Protein AF-A0A1S1TZR3-F1 (afdb_monomer_lite)

Sequence (107 aa):
MAIFIVMPIYAVIGLVVAFVTSIWALGVLIASLAPMLTVWVVAGWLAKVKRNKPDYYYQHRFKLWLAKNGLQKSRFIDHDGFWETGRDVPVPRRSGQSKHLVKKAGG

Organism: NCBI:txid29581

Radius of gyration: 27.88 Å; chains: 1; bounding box: 41×44×79 Å

Structure (mmCIF, N/CA/C/O backbone):
data_AF-A0A1S1TZR3-F1
#
_entry.id   AF-A0A1S1TZR3-F1
#
loop_
_atom_site.group_PDB
_atom_site.id
_atom_site.type_symbol
_atom_site.label_atom_id
_atom_site.label_alt_id
_atom_site.label_comp_id
_atom_site.label_asym_id
_atom_site.label_entity_id
_atom_site.label_seq_id
_atom_site.pdbx_PDB_ins_code
_atom_site.Cartn_x
_atom_site.Cartn_y
_atom_site.Cartn_z
_atom_site.occupancy
_atom_site.B_iso_or_equiv
_atom_site.auth_seq_id
_atom_site.auth_comp_id
_atom_site.auth_asym_id
_atom_site.auth_atom_id
_atom_site.pdbx_PDB_model_num
ATOM 1 N N . MET A 1 1 ? -9.478 10.979 -5.263 1.00 65.69 1 MET A N 1
ATOM 2 C CA . MET A 1 1 ? -9.915 9.602 -5.593 1.00 65.69 1 MET A CA 1
ATOM 3 C C . MET A 1 1 ? -9.546 8.590 -4.514 1.00 65.69 1 MET A C 1
ATOM 5 O O . MET A 1 1 ? -10.459 8.040 -3.925 1.00 65.69 1 MET A O 1
ATOM 9 N N . ALA A 1 2 ? -8.264 8.386 -4.177 1.00 69.38 2 ALA A N 1
ATOM 10 C CA . ALA A 1 2 ? -7.869 7.379 -3.176 1.00 69.38 2 ALA A CA 1
ATOM 11 C C . ALA A 1 2 ? -8.477 7.604 -1.777 1.00 69.38 2 ALA A C 1
ATOM 13 O O . ALA A 1 2 ? -8.882 6.647 -1.125 1.00 69.38 2 ALA A O 1
ATOM 14 N N . ILE A 1 3 ? -8.611 8.866 -1.346 1.00 75.56 3 ILE A N 1
ATOM 15 C CA . ILE A 1 3 ? -9.194 9.186 -0.038 1.00 75.56 3 ILE A CA 1
ATOM 16 C C . ILE A 1 3 ? -10.621 8.650 0.109 1.00 75.56 3 ILE A C 1
ATOM 18 O O . ILE A 1 3 ? -10.943 8.094 1.145 1.00 75.56 3 ILE A O 1
ATOM 22 N N . PHE A 1 4 ? -11.431 8.688 -0.952 1.00 80.50 4 PHE A N 1
ATOM 23 C CA . PHE A 1 4 ? -12.815 8.205 -0.930 1.00 80.50 4 PHE A CA 1
ATOM 24 C C . PHE A 1 4 ? -12.936 6.685 -0.779 1.00 80.50 4 PHE A C 1
ATOM 26 O O . PHE A 1 4 ? -13.989 6.204 -0.385 1.00 80.50 4 PHE A O 1
ATOM 33 N N . ILE A 1 5 ? -11.874 5.932 -1.073 1.00 82.50 5 ILE A N 1
ATOM 34 C CA . ILE A 1 5 ? -11.849 4.468 -0.936 1.00 82.50 5 ILE A CA 1
ATOM 35 C C . ILE A 1 5 ? -11.306 4.078 0.439 1.00 82.50 5 ILE A C 1
ATOM 37 O O . ILE A 1 5 ? -11.818 3.175 1.093 1.00 82.50 5 ILE A O 1
ATOM 41 N N . VAL A 1 6 ? -10.267 4.777 0.890 1.00 83.19 6 VAL A N 1
ATOM 42 C CA . VAL A 1 6 ? -9.549 4.443 2.120 1.00 83.19 6 VAL A CA 1
ATOM 43 C C . VAL A 1 6 ? -10.336 4.877 3.362 1.00 83.19 6 VAL A C 1
ATOM 45 O O . VAL A 1 6 ? -10.421 4.115 4.321 1.00 83.19 6 VAL A O 1
ATOM 48 N N . MET A 1 7 ? -10.961 6.059 3.342 1.00 83.69 7 MET A N 1
ATOM 49 C CA . MET A 1 7 ? -11.695 6.596 4.499 1.00 83.69 7 MET A CA 1
ATOM 50 C C . MET A 1 7 ? -12.835 5.679 4.980 1.00 83.69 7 MET A C 1
ATOM 52 O O . MET A 1 7 ? -12.865 5.383 6.173 1.00 83.69 7 MET A O 1
ATOM 56 N N . PRO A 1 8 ? -13.717 5.150 4.106 1.00 89.31 8 PRO A N 1
ATOM 57 C CA . PRO A 1 8 ? -14.783 4.240 4.527 1.00 89.31 8 PRO A CA 1
ATOM 58 C C . PRO A 1 8 ? -14.261 2.964 5.194 1.00 89.31 8 PRO A C 1
ATOM 60 O O . PRO A 1 8 ? -14.829 2.515 6.183 1.00 89.31 8 PRO A O 1
ATOM 63 N N . ILE A 1 9 ? -13.153 2.404 4.697 1.00 89.94 9 ILE A N 1
ATOM 64 C CA . ILE A 1 9 ? -12.551 1.185 5.255 1.00 89.94 9 ILE A CA 1
ATOM 65 C C . ILE A 1 9 ? -12.096 1.439 6.696 1.00 89.94 9 ILE A C 1
ATOM 67 O O . ILE A 1 9 ? -12.465 0.695 7.603 1.00 89.94 9 ILE A O 1
ATOM 71 N N . TYR A 1 10 ? -11.340 2.515 6.929 1.00 88.38 10 TYR A N 1
ATOM 72 C CA . TYR A 1 10 ? -10.865 2.850 8.274 1.00 88.38 10 TYR A CA 1
ATOM 73 C C . TYR A 1 10 ? -11.980 3.338 9.201 1.00 88.38 10 TYR A C 1
ATOM 75 O O . TYR A 1 10 ? -11.902 3.095 10.403 1.00 88.38 10 TYR A O 1
ATOM 83 N N . ALA A 1 11 ? -13.037 3.954 8.666 1.00 87.62 11 ALA A N 1
ATOM 84 C CA . ALA A 1 11 ? -14.226 4.306 9.436 1.00 87.62 11 ALA A CA 1
ATOM 85 C C . ALA A 1 11 ? -14.965 3.056 9.937 1.00 87.62 11 ALA A C 1
ATOM 87 O O . ALA A 1 11 ? -15.310 2.986 11.115 1.00 87.62 11 ALA A O 1
ATOM 88 N N . VAL A 1 12 ? -15.144 2.041 9.083 1.00 91.81 12 VAL A N 1
ATOM 89 C CA . VAL A 1 12 ? -15.743 0.756 9.483 1.00 91.81 12 VAL A CA 1
ATOM 90 C C . VAL A 1 12 ? -14.865 0.052 10.517 1.00 91.81 12 VAL A C 1
ATOM 92 O O . VAL A 1 12 ? -15.376 -0.397 11.538 1.00 91.81 12 VAL A O 1
ATOM 95 N N . ILE A 1 13 ? -13.546 0.010 10.307 1.00 90.25 13 ILE A N 1
ATOM 96 C CA . ILE A 1 13 ? -12.606 -0.582 11.272 1.00 90.25 13 ILE A CA 1
ATOM 97 C C . ILE A 1 13 ? -12.678 0.147 12.620 1.00 90.25 13 ILE A C 1
ATOM 99 O O . ILE A 1 13 ? -12.798 -0.500 13.658 1.00 90.25 13 ILE A O 1
ATOM 103 N N . GLY A 1 14 ? -12.649 1.482 12.624 1.00 85.25 14 GLY A N 1
ATOM 104 C CA . GLY A 1 14 ? -12.750 2.273 13.850 1.00 85.25 14 GLY A CA 1
ATOM 105 C C . GLY A 1 14 ? -14.086 2.085 14.571 1.00 85.25 14 GLY A C 1
ATOM 106 O O . GLY A 1 14 ? -14.107 1.984 15.796 1.00 85.25 14 GLY A O 1
ATOM 107 N N . LEU A 1 15 ? -15.186 1.956 13.824 1.00 88.69 15 LEU A N 1
ATOM 108 C CA . LEU A 1 15 ? -16.505 1.657 14.378 1.00 88.69 15 LEU A CA 1
ATOM 109 C C . LEU A 1 15 ? -16.533 0.267 15.023 1.00 88.69 15 LEU A C 1
ATOM 111 O O . LEU A 1 15 ? -16.959 0.143 16.167 1.00 88.69 15 LEU A O 1
ATOM 115 N N . VAL A 1 16 ? -16.014 -0.763 14.348 1.00 90.19 16 VAL A N 1
ATOM 116 C CA . VAL A 1 16 ? -15.903 -2.117 14.919 1.00 90.19 16 VAL A CA 1
ATOM 117 C C . VAL A 1 16 ? -15.089 -2.094 16.212 1.00 90.19 16 VAL A C 1
ATOM 119 O O . VAL A 1 16 ? -15.509 -2.678 17.209 1.00 90.19 16 VAL A O 1
ATOM 122 N N . VAL A 1 17 ? -13.966 -1.371 16.239 1.00 86.56 17 VAL A N 1
ATOM 123 C CA . VAL A 1 17 ? -13.155 -1.256 17.457 1.00 86.56 17 VAL A CA 1
ATOM 124 C C . VAL A 1 17 ? -13.921 -0.548 18.577 1.00 86.56 17 VAL A C 1
ATOM 126 O O . VAL A 1 17 ? -13.890 -1.036 19.709 1.00 86.56 17 VAL A O 1
ATOM 129 N N . ALA A 1 18 ? -14.645 0.538 18.280 1.00 86.25 18 ALA A N 1
ATOM 130 C CA . ALA A 1 18 ? -15.470 1.244 19.264 1.00 86.25 18 ALA A CA 1
ATOM 131 C C . ALA A 1 18 ? -16.521 0.324 19.897 1.00 86.25 18 ALA A C 1
ATOM 133 O O . ALA A 1 18 ? -16.691 0.340 21.113 1.00 86.25 18 ALA A O 1
ATOM 134 N N . PHE A 1 19 ? -17.189 -0.498 19.082 1.00 87.88 19 PHE A N 1
ATOM 135 C CA . PHE A 1 19 ? -18.205 -1.441 19.550 1.00 87.88 19 PHE A CA 1
ATOM 136 C C . PHE A 1 19 ? -17.615 -2.572 20.398 1.00 87.88 19 PHE A C 1
ATOM 138 O O . PHE A 1 19 ? -18.218 -2.956 21.394 1.00 87.88 19 PHE A O 1
ATOM 145 N N . VAL A 1 20 ? -16.435 -3.091 20.044 1.00 91.38 20 VAL A N 1
ATOM 146 C CA . VAL A 1 20 ? -15.794 -4.189 20.790 1.00 91.38 20 VAL A CA 1
ATOM 147 C C . VAL A 1 20 ? -15.222 -3.714 22.125 1.00 91.38 20 VAL A C 1
ATOM 149 O O . VAL A 1 20 ? -15.329 -4.417 23.126 1.00 91.38 20 VAL A O 1
ATOM 152 N N . THR A 1 21 ? -14.611 -2.528 22.160 1.00 87.50 21 THR A N 1
ATOM 153 C CA . THR A 1 21 ? -14.028 -1.984 23.400 1.00 87.50 21 THR A CA 1
ATOM 154 C C . THR A 1 21 ? -15.020 -1.182 24.242 1.00 87.50 21 THR A C 1
ATOM 156 O O . THR A 1 21 ? -14.695 -0.849 25.376 1.00 87.50 21 THR A O 1
ATOM 159 N N . SER A 1 22 ? -16.208 -0.854 23.719 1.00 85.88 22 SER A N 1
ATOM 160 C CA . SER A 1 22 ? -17.178 0.094 24.304 1.00 85.88 22 SER A CA 1
ATOM 161 C C . SER A 1 22 ? -16.608 1.495 24.593 1.00 85.88 22 SER A C 1
ATOM 163 O O . SER A 1 22 ? -17.254 2.317 25.244 1.00 85.88 22 SER A O 1
ATOM 165 N N . ILE A 1 23 ? -15.406 1.800 24.090 1.00 90.50 23 ILE A N 1
ATOM 166 C CA . ILE A 1 23 ? -14.717 3.080 24.264 1.00 90.50 23 ILE A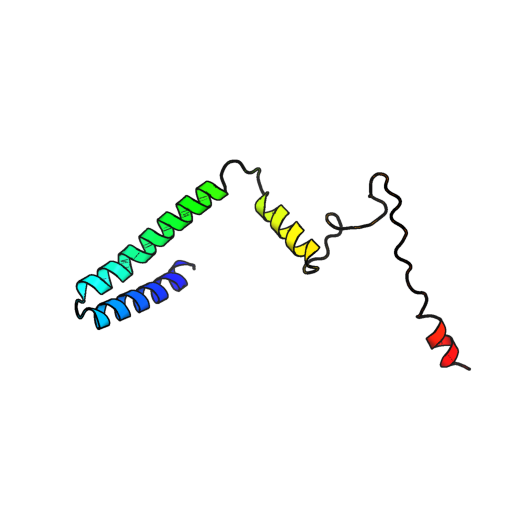 CA 1
ATOM 167 C C . ILE A 1 23 ? -14.736 3.816 22.924 1.00 90.50 23 ILE A C 1
ATOM 169 O O . ILE A 1 23 ? -13.903 3.597 22.043 1.00 90.50 23 ILE A O 1
ATOM 173 N N . TRP A 1 24 ? -15.676 4.748 22.786 1.00 83.19 24 TRP A N 1
ATOM 174 C CA . TRP A 1 24 ? -15.871 5.531 21.561 1.00 83.19 24 TRP A CA 1
ATOM 175 C C . TRP A 1 24 ? -14.634 6.338 21.146 1.00 83.19 24 TRP A C 1
ATOM 177 O O . TRP A 1 24 ? -14.315 6.418 19.960 1.00 83.19 24 TRP A O 1
ATOM 187 N N . ALA A 1 25 ? -13.891 6.881 22.118 1.00 88.00 25 ALA A N 1
ATOM 188 C CA . ALA A 1 25 ? -12.676 7.654 21.861 1.00 88.00 25 ALA A CA 1
ATOM 189 C C . ALA A 1 25 ? -11.594 6.836 21.128 1.00 88.00 25 ALA A C 1
ATOM 191 O O . ALA A 1 25 ? -10.925 7.359 20.239 1.00 88.00 25 ALA A O 1
ATOM 192 N N . LEU A 1 26 ? -11.460 5.544 21.448 1.00 85.88 26 LEU A N 1
ATOM 193 C CA . LEU A 1 26 ? -10.503 4.637 20.807 1.00 85.88 26 LEU A CA 1
ATOM 194 C C . LEU A 1 26 ? -10.873 4.360 19.346 1.00 85.88 26 LEU A C 1
ATOM 196 O O . LEU A 1 26 ? -9.995 4.329 18.484 1.00 85.88 26 LEU A O 1
ATOM 200 N N . GLY A 1 27 ? -12.166 4.226 19.046 1.00 85.31 27 GLY A N 1
ATOM 201 C CA . GLY A 1 27 ? -12.634 4.058 17.671 1.00 85.31 27 GLY A CA 1
ATOM 202 C C . GLY A 1 27 ? -12.354 5.274 16.794 1.00 85.31 27 GLY A C 1
ATOM 203 O O . GLY A 1 27 ? -11.845 5.124 15.683 1.00 85.31 27 GLY A O 1
ATOM 204 N N . VAL A 1 28 ? -12.609 6.482 17.308 1.00 87.44 28 VAL A N 1
ATOM 205 C CA . VAL A 1 28 ? -12.308 7.741 16.599 1.00 87.44 28 VAL A CA 1
ATOM 206 C C . VAL A 1 28 ? -10.800 7.923 16.411 1.00 87.44 28 VAL A C 1
ATOM 208 O O . VAL A 1 28 ? -10.349 8.306 15.326 1.00 87.44 28 VAL A O 1
ATOM 211 N N . LEU A 1 29 ? -10.009 7.602 17.438 1.00 89.31 29 LEU A N 1
ATOM 212 C CA . LEU A 1 29 ? -8.549 7.618 17.373 1.00 89.31 29 LEU A CA 1
ATOM 213 C C . LEU A 1 29 ? -8.045 6.714 16.241 1.00 89.31 29 LEU A C 1
ATOM 215 O O . LEU A 1 29 ? -7.277 7.158 15.394 1.00 89.31 29 LEU A O 1
ATOM 219 N N . ILE A 1 30 ? -8.509 5.465 16.182 1.00 87.88 30 ILE A N 1
ATOM 220 C CA . ILE A 1 30 ? -8.069 4.500 15.167 1.00 87.88 30 ILE A CA 1
ATOM 221 C C . ILE A 1 30 ? -8.563 4.900 13.776 1.00 87.88 30 ILE A C 1
ATOM 223 O O . ILE A 1 30 ? -7.775 4.883 12.833 1.00 87.88 30 ILE A O 1
ATOM 227 N N . ALA A 1 31 ? -9.819 5.333 13.643 1.00 86.69 31 ALA A N 1
ATOM 228 C CA . ALA A 1 31 ? -10.376 5.775 12.365 1.00 86.69 31 ALA A CA 1
ATOM 229 C C . ALA A 1 31 ? -9.599 6.951 11.745 1.00 86.69 31 ALA A C 1
ATOM 231 O O . ALA A 1 31 ? -9.524 7.059 10.522 1.00 86.69 31 ALA A O 1
ATOM 232 N N . SER A 1 32 ? -9.011 7.819 12.575 1.00 85.69 32 SER A N 1
ATOM 233 C CA . SER A 1 32 ? -8.263 8.999 12.125 1.00 85.69 32 SER A CA 1
ATOM 234 C C . SER A 1 32 ? -6.753 8.760 11.996 1.00 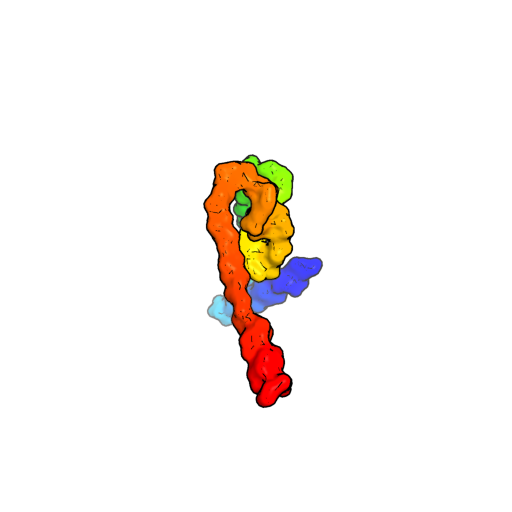85.69 32 SER A C 1
ATOM 236 O O . SER A 1 32 ? -6.161 9.129 10.981 1.00 85.69 32 SER A O 1
ATOM 238 N N . LEU A 1 33 ? -6.114 8.112 12.975 1.00 89.62 33 LEU A N 1
ATOM 239 C CA . LEU A 1 33 ? -4.659 7.908 12.986 1.00 89.62 33 LEU A CA 1
ATOM 240 C C . LEU A 1 33 ? -4.197 6.724 12.139 1.00 89.62 33 LEU A C 1
ATOM 242 O O . LEU A 1 33 ? -3.139 6.808 11.510 1.00 89.62 33 LEU A O 1
ATOM 246 N N . ALA A 1 34 ? -4.958 5.630 12.090 1.00 88.06 34 ALA A N 1
ATOM 247 C CA . ALA A 1 34 ? -4.563 4.454 11.321 1.00 88.06 34 ALA A CA 1
ATOM 248 C C . ALA A 1 34 ? -4.374 4.739 9.817 1.00 88.06 34 ALA A C 1
ATOM 250 O O . ALA A 1 34 ? -3.343 4.317 9.281 1.00 88.06 34 ALA A O 1
ATOM 251 N N . PRO A 1 35 ? -5.258 5.477 9.109 1.00 88.62 35 PRO A N 1
ATOM 252 C CA . PRO A 1 35 ? -5.010 5.794 7.702 1.00 88.62 35 PRO A CA 1
ATOM 253 C C . PRO A 1 35 ? -3.754 6.654 7.520 1.00 88.62 35 PRO A C 1
ATOM 255 O O . PRO A 1 35 ? -2.96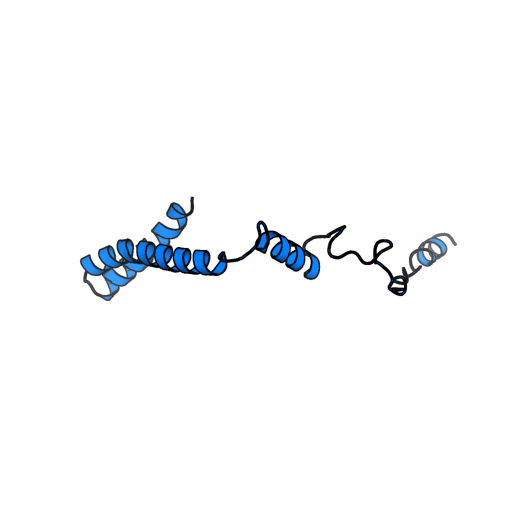9 6.391 6.611 1.00 88.62 35 PRO A O 1
ATOM 258 N N . MET A 1 36 ? -3.511 7.622 8.412 1.00 88.56 36 MET A N 1
ATOM 259 C CA . MET A 1 36 ? -2.317 8.474 8.380 1.00 88.56 36 MET A CA 1
ATOM 260 C C . MET A 1 36 ? -1.031 7.644 8.512 1.00 88.56 36 MET A C 1
ATOM 262 O O . MET A 1 36 ? -0.126 7.757 7.683 1.00 88.56 36 MET A O 1
ATOM 266 N N . LEU A 1 37 ? -0.976 6.754 9.510 1.00 91.38 37 LEU A N 1
ATOM 267 C CA . LEU A 1 37 ? 0.153 5.843 9.723 1.00 91.38 37 LEU A CA 1
ATOM 268 C C . LEU A 1 37 ? 0.372 4.923 8.526 1.00 91.38 37 LEU A C 1
ATOM 270 O O . LEU A 1 37 ? 1.503 4.737 8.081 1.00 91.38 37 LEU A O 1
ATOM 274 N N . THR A 1 38 ? -0.708 4.377 7.973 1.00 90.50 38 THR A N 1
ATOM 275 C CA . THR A 1 38 ? -0.614 3.445 6.847 1.00 90.50 38 THR A CA 1
ATOM 276 C C . THR A 1 38 ? -0.062 4.145 5.610 1.00 90.50 38 THR A C 1
ATOM 278 O O . THR A 1 38 ? 0.859 3.634 4.973 1.00 90.50 38 THR A O 1
ATOM 281 N N . VAL A 1 39 ? -0.555 5.348 5.299 1.00 89.75 39 VAL A N 1
ATOM 282 C CA . VAL A 1 39 ? -0.036 6.160 4.189 1.00 89.75 39 VAL A CA 1
ATOM 283 C C . VAL A 1 39 ? 1.434 6.498 4.411 1.00 89.75 39 VAL A C 1
ATOM 285 O O . VAL A 1 39 ? 2.225 6.360 3.482 1.00 89.75 39 VAL A O 1
ATOM 288 N N . TRP A 1 40 ? 1.819 6.887 5.627 1.00 92.56 40 TRP A N 1
ATOM 289 C CA . TRP A 1 40 ? 3.206 7.215 5.949 1.00 92.56 40 TRP A CA 1
ATOM 290 C C . TRP A 1 40 ? 4.150 6.020 5.748 1.00 92.56 40 TRP A C 1
ATOM 292 O O . TRP A 1 40 ? 5.165 6.146 5.057 1.00 92.56 40 TRP A O 1
ATOM 302 N N . VAL A 1 41 ? 3.786 4.840 6.261 1.00 93.62 41 VAL A N 1
ATOM 303 C CA . VAL A 1 41 ? 4.572 3.606 6.093 1.00 93.62 41 VAL A CA 1
ATOM 304 C C . VAL A 1 41 ? 4.664 3.209 4.621 1.00 93.62 41 VAL A C 1
ATOM 306 O O . VAL A 1 41 ? 5.760 2.944 4.120 1.00 93.62 41 VAL A O 1
ATOM 309 N N . VAL A 1 42 ? 3.537 3.199 3.903 1.00 91.88 42 VAL A N 1
ATOM 310 C CA . VAL A 1 42 ? 3.496 2.818 2.484 1.00 91.88 42 VAL A CA 1
ATOM 311 C C . VAL A 1 42 ? 4.289 3.806 1.633 1.00 91.88 42 VAL A C 1
ATOM 313 O O . VAL A 1 42 ? 5.037 3.383 0.753 1.00 91.88 42 VAL A O 1
ATOM 316 N N . ALA A 1 43 ? 4.188 5.108 1.904 1.00 90.00 43 ALA A N 1
ATOM 317 C CA . ALA A 1 43 ? 4.958 6.131 1.207 1.00 90.00 43 ALA A CA 1
ATOM 318 C C . ALA A 1 43 ? 6.461 5.977 1.467 1.00 90.00 43 ALA A C 1
ATOM 320 O O . ALA A 1 43 ? 7.245 6.006 0.518 1.00 90.00 43 ALA A O 1
ATOM 321 N N . GLY A 1 44 ? 6.867 5.752 2.721 1.00 93.50 44 GLY A N 1
ATOM 322 C CA . GLY A 1 44 ? 8.264 5.506 3.080 1.00 93.50 44 GLY A CA 1
ATOM 323 C C . GLY A 1 44 ? 8.822 4.244 2.418 1.00 93.50 44 GLY A C 1
ATOM 324 O O . GLY A 1 44 ? 9.909 4.265 1.830 1.00 93.50 44 GLY A O 1
ATOM 325 N N . TRP A 1 45 ? 8.051 3.156 2.433 1.00 93.31 45 TRP A N 1
ATOM 326 C CA . TRP A 1 45 ? 8.406 1.917 1.745 1.00 93.31 45 TRP A CA 1
ATOM 327 C C . TRP A 1 45 ? 8.523 2.127 0.234 1.00 93.31 45 TRP A C 1
ATOM 329 O O . TRP A 1 45 ? 9.526 1.745 -0.369 1.00 93.31 45 TRP A O 1
ATOM 339 N N . LEU A 1 46 ? 7.551 2.804 -0.380 1.00 89.44 46 LEU A N 1
ATOM 340 C CA . LEU A 1 46 ? 7.553 3.073 -1.813 1.00 89.44 46 LEU A CA 1
ATOM 341 C C . LEU A 1 46 ? 8.708 3.996 -2.211 1.00 89.44 46 LEU A C 1
ATOM 343 O O . LEU A 1 46 ? 9.327 3.778 -3.250 1.00 89.44 46 LEU A O 1
ATOM 347 N N . ALA A 1 47 ? 9.043 4.984 -1.381 1.00 89.38 47 ALA A N 1
ATOM 348 C CA . ALA A 1 47 ? 10.217 5.824 -1.574 1.00 89.38 47 ALA A CA 1
ATOM 349 C C . ALA A 1 47 ? 11.496 4.978 -1.553 1.00 89.38 47 ALA A C 1
ATOM 351 O O . ALA A 1 47 ? 12.333 5.122 -2.441 1.00 89.38 47 ALA A O 1
ATOM 352 N N . LYS A 1 48 ? 11.626 4.035 -0.610 1.00 90.44 48 LYS A N 1
ATOM 353 C CA . LYS A 1 48 ? 12.760 3.098 -0.558 1.00 90.44 48 LYS A CA 1
ATOM 354 C C . LYS A 1 48 ? 12.824 2.199 -1.794 1.00 90.44 48 LYS A C 1
ATOM 356 O O . LYS A 1 48 ? 13.901 2.025 -2.355 1.00 90.44 48 LYS A O 1
ATOM 361 N N . VAL A 1 49 ? 11.689 1.669 -2.247 1.00 88.38 49 VAL A N 1
ATOM 362 C CA . VAL A 1 49 ? 11.600 0.847 -3.465 1.00 88.38 49 VAL A CA 1
ATOM 363 C C . VAL A 1 49 ? 11.987 1.662 -4.702 1.00 88.38 49 VAL A C 1
ATOM 365 O O . VAL A 1 49 ? 12.723 1.178 -5.561 1.00 88.38 49 VAL A O 1
ATOM 368 N N . LYS A 1 50 ? 11.539 2.915 -4.800 1.00 83.31 50 LYS A N 1
ATOM 369 C CA . LYS A 1 50 ? 11.835 3.791 -5.941 1.00 83.31 50 LYS A CA 1
ATOM 370 C C . LYS A 1 50 ? 13.267 4.346 -5.955 1.00 83.31 50 LYS A C 1
ATOM 372 O O . LYS A 1 50 ? 13.686 4.841 -6.996 1.00 83.31 50 LYS A O 1
ATOM 377 N N . ARG A 1 51 ? 14.037 4.246 -4.863 1.00 85.62 51 ARG A N 1
ATOM 378 C CA . ARG A 1 51 ? 15.430 4.735 -4.812 1.00 85.62 51 ARG A CA 1
ATOM 379 C C . ARG A 1 51 ? 16.352 3.980 -5.779 1.00 85.62 51 ARG A C 1
ATOM 381 O O . ARG A 1 51 ? 16.251 2.760 -5.936 1.00 85.62 51 ARG A O 1
ATOM 388 N N . ASN A 1 52 ? 17.302 4.720 -6.360 1.00 85.31 52 ASN A N 1
ATOM 389 C CA . ASN A 1 52 ? 18.387 4.212 -7.213 1.00 85.31 52 ASN A CA 1
ATOM 390 C C . ASN A 1 52 ? 17.902 3.372 -8.404 1.00 85.31 52 ASN A C 1
ATOM 392 O O . ASN A 1 52 ? 18.516 2.362 -8.755 1.00 85.31 52 ASN A O 1
ATOM 396 N N . LYS A 1 53 ? 16.763 3.739 -8.994 1.00 84.81 53 LYS A N 1
ATOM 397 C CA . LYS A 1 53 ? 16.270 3.129 -10.228 1.00 84.81 53 LYS A CA 1
ATOM 398 C C . LYS A 1 53 ? 16.257 4.193 -11.323 1.00 84.81 53 LYS A C 1
ATOM 400 O O . LYS A 1 53 ? 15.824 5.306 -11.039 1.00 84.81 53 LYS A O 1
ATOM 405 N N . PRO A 1 54 ? 16.723 3.864 -12.537 1.00 83.94 54 PRO A N 1
ATOM 406 C CA . PRO A 1 54 ? 16.608 4.768 -13.671 1.00 83.94 54 PRO A CA 1
ATOM 407 C C . PRO A 1 54 ? 15.132 5.014 -13.997 1.00 83.94 54 PRO A C 1
ATOM 409 O O . PRO A 1 54 ? 14.257 4.212 -13.631 1.00 83.94 54 PRO A O 1
ATOM 412 N N . ASP A 1 55 ? 14.858 6.112 -14.694 1.00 83.56 55 ASP A N 1
ATOM 413 C CA . ASP A 1 55 ? 13.501 6.459 -15.100 1.00 83.56 55 ASP A CA 1
ATOM 414 C C . ASP A 1 55 ? 12.824 5.299 -15.844 1.00 83.56 55 ASP A C 1
ATOM 416 O O . ASP A 1 55 ? 13.452 4.518 -16.560 1.00 83.56 55 ASP A O 1
ATOM 420 N N . TYR A 1 56 ? 11.515 5.152 -15.627 1.00 83.81 56 TYR A N 1
ATOM 421 C CA . TYR A 1 56 ? 10.666 4.132 -16.258 1.00 83.81 56 TYR A CA 1
ATOM 422 C C . TYR A 1 56 ? 11.023 2.656 -15.980 1.00 83.81 56 TYR A C 1
ATOM 424 O O . TYR A 1 56 ? 10.341 1.765 -16.497 1.00 83.81 56 TYR A O 1
ATOM 432 N N . TYR A 1 57 ? 11.980 2.362 -15.088 1.00 88.38 57 TYR A N 1
ATOM 433 C CA . TYR A 1 57 ? 12.403 0.992 -14.753 1.00 88.38 57 TYR A CA 1
ATOM 434 C C . TYR A 1 57 ? 11.229 0.048 -14.434 1.00 88.38 57 TYR A C 1
ATOM 436 O O . TYR A 1 57 ? 11.102 -1.034 -15.011 1.00 88.38 57 TYR A O 1
ATOM 444 N N . TYR A 1 58 ? 10.321 0.470 -13.549 1.00 89.00 58 TYR A N 1
ATOM 445 C CA . TYR A 1 58 ? 9.177 -0.354 -13.145 1.00 89.00 58 TYR A CA 1
ATOM 446 C C . TYR A 1 58 ? 8.141 -0.532 -14.255 1.00 89.00 58 TYR A C 1
ATOM 448 O O . TYR A 1 58 ? 7.554 -1.606 -14.367 1.00 89.00 58 TYR A O 1
ATOM 456 N N . GLN A 1 59 ? 7.949 0.479 -15.107 1.00 89.19 59 GLN A N 1
ATOM 457 C CA . GLN A 1 59 ? 7.038 0.372 -16.247 1.00 89.19 59 GLN A CA 1
ATOM 458 C C . GLN A 1 59 ? 7.568 -0.627 -17.275 1.00 89.19 59 GLN A C 1
ATOM 460 O O . GLN A 1 59 ? 6.808 -1.441 -17.794 1.00 89.19 59 GLN A O 1
ATOM 465 N N . HIS A 1 60 ? 8.875 -0.606 -17.543 1.00 88.69 60 HIS A N 1
ATOM 466 C CA . HIS A 1 60 ? 9.506 -1.542 -18.471 1.00 88.69 60 HIS A CA 1
ATOM 467 C C . HIS A 1 60 ? 9.451 -2.969 -17.926 1.00 88.69 60 HIS A C 1
ATOM 469 O O . HIS A 1 60 ? 9.075 -3.889 -18.649 1.00 88.69 60 HIS A O 1
ATOM 475 N N . ARG A 1 61 ? 9.725 -3.151 -16.628 1.00 88.88 61 ARG A N 1
ATOM 476 C CA . ARG A 1 61 ? 9.611 -4.457 -15.965 1.00 88.88 61 ARG A CA 1
ATOM 477 C C . ARG A 1 61 ? 8.183 -5.006 -15.997 1.00 88.88 61 ARG A C 1
ATOM 479 O O . ARG A 1 61 ? 7.998 -6.200 -16.205 1.00 88.88 61 ARG A O 1
ATOM 486 N N . PHE A 1 62 ? 7.183 -4.143 -15.819 1.00 89.38 62 PHE A N 1
ATOM 487 C CA . PHE A 1 62 ? 5.777 -4.528 -15.910 1.00 89.38 62 PHE A CA 1
ATOM 488 C C . PHE A 1 62 ? 5.380 -4.920 -17.337 1.00 89.38 62 PHE A C 1
ATOM 490 O O . PHE A 1 62 ? 4.759 -5.961 -17.522 1.00 89.38 62 PHE A O 1
ATOM 497 N N . LYS A 1 63 ? 5.809 -4.155 -18.351 1.00 87.50 63 LYS A N 1
ATOM 498 C CA . LYS A 1 63 ? 5.604 -4.500 -19.771 1.00 87.50 63 LYS A CA 1
ATOM 499 C C . LYS A 1 63 ? 6.250 -5.840 -20.130 1.00 87.50 63 LYS A C 1
ATOM 501 O O . LYS A 1 63 ? 5.628 -6.650 -20.805 1.00 87.50 63 LYS A O 1
ATOM 506 N N . LEU A 1 64 ? 7.462 -6.092 -19.634 1.00 87.44 64 LEU A N 1
ATOM 507 C CA . LEU A 1 64 ? 8.150 -7.379 -19.765 1.00 87.44 64 LEU A CA 1
ATOM 508 C C . LEU A 1 64 ? 7.360 -8.519 -19.114 1.00 87.44 64 LEU A C 1
ATOM 510 O O . LEU A 1 64 ? 7.222 -9.582 -19.704 1.00 87.44 64 LEU A O 1
ATOM 514 N N . TRP A 1 65 ? 6.832 -8.309 -17.908 1.00 88.25 65 TRP A N 1
ATOM 515 C CA . TRP A 1 65 ? 6.021 -9.313 -17.216 1.00 88.25 65 TRP A CA 1
ATOM 516 C C . TRP A 1 65 ? 4.688 -9.577 -17.939 1.00 88.25 65 TRP A C 1
ATOM 518 O O . TRP A 1 65 ? 4.309 -10.735 -18.092 1.00 88.25 65 TRP A O 1
ATOM 528 N N . LEU A 1 66 ? 4.015 -8.540 -18.457 1.00 88.06 66 LEU A N 1
ATOM 529 C CA . LEU A 1 66 ? 2.812 -8.702 -19.287 1.00 88.06 66 LEU A CA 1
ATOM 530 C C . LEU A 1 66 ? 3.109 -9.472 -20.580 1.00 88.06 66 LEU A C 1
ATOM 532 O O . LEU A 1 66 ? 2.300 -10.309 -20.974 1.00 88.06 66 LEU A O 1
ATOM 536 N N . ALA A 1 67 ? 4.247 -9.192 -21.223 1.00 85.50 67 ALA A N 1
ATOM 537 C CA . ALA A 1 67 ? 4.673 -9.895 -22.429 1.00 85.50 67 ALA A CA 1
ATOM 538 C C . ALA A 1 67 ? 4.915 -11.384 -22.148 1.00 85.50 67 ALA A C 1
ATOM 540 O O . ALA A 1 67 ? 4.279 -12.227 -22.774 1.00 85.50 67 ALA A O 1
ATOM 541 N N . LYS A 1 68 ? 5.688 -11.696 -21.098 1.00 82.00 68 LYS A N 1
ATOM 542 C CA . LYS A 1 68 ? 5.970 -13.076 -20.667 1.00 82.00 68 LYS A CA 1
ATOM 543 C C . LYS A 1 68 ? 4.722 -13.878 -20.304 1.00 82.00 68 LYS A C 1
ATOM 545 O O . LYS A 1 68 ? 4.679 -15.079 -20.536 1.00 82.00 68 LYS A O 1
ATOM 550 N N . ASN A 1 69 ? 3.709 -13.228 -19.735 1.00 85.94 69 ASN A N 1
ATOM 551 C CA . ASN A 1 69 ? 2.440 -13.877 -19.402 1.00 85.94 69 ASN A CA 1
ATOM 552 C C . ASN A 1 69 ? 1.449 -13.920 -20.577 1.00 85.94 69 ASN A C 1
ATOM 554 O O . ASN A 1 69 ? 0.300 -14.308 -20.385 1.00 85.94 69 ASN A O 1
ATOM 558 N N . GLY A 1 70 ? 1.846 -13.477 -21.776 1.00 80.44 70 GLY A N 1
ATOM 559 C CA . GLY A 1 70 ? 0.998 -13.468 -22.971 1.00 80.44 70 GLY A CA 1
ATOM 560 C C . GLY A 1 70 ? -0.149 -12.452 -22.937 1.00 80.44 70 GLY A C 1
ATOM 561 O O . GLY A 1 70 ? -0.975 -12.427 -23.847 1.00 80.44 70 GLY A O 1
ATOM 562 N N . LEU A 1 71 ? -0.199 -11.590 -21.916 1.00 82.00 71 LEU A N 1
ATOM 563 C CA . LEU A 1 71 ? -1.240 -10.574 -21.727 1.00 82.00 71 LEU A CA 1
ATOM 564 C C . LEU A 1 71 ? -1.069 -9.385 -22.683 1.00 82.00 71 LEU A C 1
ATOM 566 O O . LEU A 1 71 ? -2.028 -8.670 -22.966 1.00 82.00 71 LEU A O 1
ATOM 570 N N . GLN A 1 72 ? 0.145 -9.163 -23.192 1.00 79.19 72 GLN A N 1
ATOM 571 C CA . GLN A 1 72 ? 0.426 -8.122 -24.174 1.00 79.19 72 GLN A CA 1
ATOM 572 C C . GLN A 1 72 ? 1.394 -8.638 -25.237 1.00 79.19 72 GLN A C 1
ATOM 574 O O . GLN A 1 72 ? 2.514 -9.029 -24.926 1.00 79.19 72 GLN A O 1
ATOM 579 N N . LYS A 1 73 ? 1.005 -8.572 -26.516 1.00 67.31 73 LYS A N 1
ATOM 580 C CA . LYS A 1 73 ? 1.945 -8.823 -27.617 1.00 67.31 73 LYS A CA 1
ATOM 581 C C . LYS A 1 73 ? 2.953 -7.684 -27.688 1.00 67.31 73 LYS A C 1
ATOM 583 O O . LYS A 1 73 ? 2.609 -6.568 -28.078 1.00 67.31 73 LYS A O 1
ATOM 588 N N . SER A 1 74 ? 4.200 -7.968 -27.331 1.00 67.56 74 SER A N 1
ATOM 589 C CA . SER A 1 74 ? 5.296 -7.032 -27.536 1.00 67.56 74 SER A CA 1
ATOM 590 C C . SER A 1 74 ? 5.983 -7.315 -28.866 1.00 67.56 74 SER A C 1
ATOM 592 O O . SER A 1 74 ? 6.587 -8.363 -29.042 1.00 67.56 74 SER A O 1
ATOM 594 N N . ARG A 1 75 ? 5.903 -6.370 -29.811 1.00 64.44 75 ARG A N 1
ATOM 595 C CA . ARG A 1 75 ? 6.563 -6.490 -31.126 1.00 64.44 75 ARG A CA 1
ATOM 596 C C . ARG A 1 75 ? 8.093 -6.445 -31.032 1.00 64.44 75 ARG A C 1
ATOM 598 O O . ARG A 1 75 ? 8.757 -6.947 -31.923 1.00 64.44 75 ARG A O 1
ATOM 605 N N . PHE A 1 76 ? 8.630 -5.812 -29.989 1.00 65.81 76 PHE A N 1
ATOM 606 C CA . PHE A 1 76 ? 10.059 -5.497 -29.896 1.00 65.81 76 PHE A CA 1
ATOM 607 C C . PHE A 1 76 ? 10.765 -6.117 -28.685 1.00 65.81 76 PHE A C 1
ATOM 609 O O . PHE A 1 76 ? 11.984 -6.187 -28.687 1.00 65.81 76 PHE A O 1
ATOM 616 N N . ILE A 1 77 ? 10.035 -6.509 -27.633 1.00 66.50 77 ILE A N 1
ATOM 617 C CA . ILE A 1 77 ? 10.646 -6.928 -26.354 1.00 66.50 77 ILE A CA 1
ATOM 618 C C . ILE A 1 77 ? 10.701 -8.455 -26.214 1.00 66.50 77 ILE A C 1
ATOM 620 O O . ILE A 1 77 ? 11.613 -8.968 -25.580 1.00 66.50 77 ILE A O 1
ATOM 624 N N . ASP A 1 78 ? 9.719 -9.161 -26.771 1.00 63.75 78 ASP A N 1
ATOM 625 C CA . ASP A 1 78 ? 9.525 -10.610 -26.608 1.00 63.75 78 ASP A CA 1
ATOM 626 C C . ASP A 1 78 ? 9.234 -11.243 -27.976 1.00 63.75 78 ASP A C 1
ATOM 628 O O . ASP A 1 78 ? 8.261 -11.969 -28.167 1.00 63.75 78 ASP A O 1
ATOM 632 N N . HIS A 1 79 ? 9.985 -10.800 -28.987 1.00 64.12 79 HIS A N 1
ATOM 633 C CA . HIS A 1 79 ? 9.812 -11.247 -30.359 1.00 64.12 79 HIS A CA 1
ATOM 634 C C . HIS A 1 79 ? 10.968 -12.149 -30.750 1.00 64.12 79 HIS A C 1
ATOM 636 O O . HIS A 1 79 ? 12.098 -11.674 -30.837 1.00 64.12 79 HIS A O 1
ATOM 642 N N . ASP A 1 80 ? 10.642 -13.401 -31.049 1.00 61.03 80 ASP A N 1
ATOM 643 C CA . ASP A 1 80 ? 11.555 -14.313 -31.721 1.00 61.03 80 ASP A CA 1
ATOM 644 C C . ASP A 1 80 ? 11.463 -14.042 -33.240 1.00 61.03 80 ASP A C 1
ATOM 646 O O . ASP A 1 80 ? 10.400 -14.228 -33.852 1.00 61.03 80 ASP A O 1
ATOM 650 N N . GLY A 1 81 ? 12.520 -13.508 -33.860 1.00 61.28 81 GLY A N 1
ATOM 651 C CA . GLY A 1 81 ? 12.502 -13.072 -35.262 1.00 61.28 81 GLY A CA 1
ATOM 652 C C . GLY A 1 81 ? 13.783 -12.388 -35.757 1.00 61.28 81 GLY A C 1
ATOM 653 O O . GLY A 1 81 ? 14.731 -12.195 -35.014 1.00 61.28 81 GLY A O 1
ATOM 654 N N . PHE A 1 82 ? 13.793 -11.981 -37.035 1.00 57.06 82 PHE A N 1
ATOM 655 C CA . PHE A 1 82 ? 14.943 -11.505 -37.845 1.00 57.06 82 PHE A CA 1
ATOM 656 C C . PHE A 1 82 ? 15.903 -10.475 -37.202 1.00 57.06 82 PHE A C 1
ATOM 658 O O . PHE A 1 82 ? 17.017 -10.291 -37.682 1.00 57.06 82 PHE A O 1
ATOM 665 N N . TRP A 1 83 ? 15.484 -9.799 -36.133 1.00 59.06 83 TRP A N 1
ATOM 666 C CA . TRP A 1 83 ? 16.296 -8.846 -35.371 1.00 59.06 83 TRP A CA 1
ATOM 667 C C . TRP A 1 83 ? 17.050 -9.477 -34.186 1.00 59.06 83 TRP A C 1
ATOM 669 O O . TRP A 1 83 ? 17.700 -8.762 -33.425 1.00 59.06 83 TRP A O 1
ATOM 679 N N . GLU A 1 84 ? 16.985 -10.797 -34.016 1.00 62.50 84 GLU A N 1
ATOM 680 C CA . GLU A 1 84 ? 17.853 -11.536 -33.106 1.00 62.50 84 GLU A CA 1
ATOM 681 C C . GLU A 1 84 ? 19.294 -11.483 -33.621 1.00 62.50 84 GLU A C 1
ATOM 683 O O . GLU A 1 84 ? 19.648 -12.104 -34.623 1.00 62.50 84 GLU A O 1
ATOM 688 N N . THR A 1 85 ? 20.146 -10.724 -32.9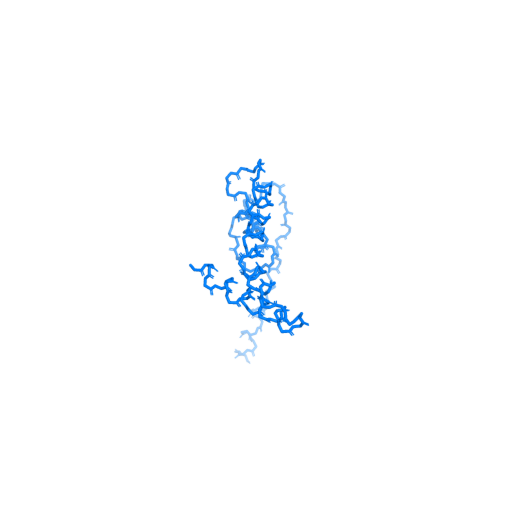33 1.00 63.12 85 THR A N 1
ATOM 689 C CA . THR A 1 85 ? 21.585 -10.670 -33.203 1.00 63.12 85 THR A CA 1
ATOM 690 C C . THR A 1 85 ? 22.220 -12.043 -32.929 1.00 63.12 85 THR A C 1
ATOM 692 O O . THR A 1 85 ? 22.721 -12.307 -31.838 1.00 63.12 85 THR A O 1
ATOM 695 N N . GLY A 1 86 ? 22.199 -12.924 -33.932 1.00 58.09 86 GLY A N 1
ATOM 696 C CA . GLY A 1 86 ? 23.146 -14.029 -34.088 1.00 58.09 86 GLY A CA 1
ATOM 697 C C . GLY A 1 86 ? 22.833 -15.356 -33.391 1.00 58.09 86 GLY A C 1
ATOM 698 O O . GLY A 1 86 ? 23.777 -16.063 -33.041 1.00 58.09 86 GLY A O 1
ATOM 699 N N . ARG A 1 87 ? 21.565 -15.738 -33.189 1.00 58.69 87 ARG A N 1
ATOM 700 C CA . ARG A 1 87 ? 21.229 -17.134 -32.852 1.00 58.69 87 ARG A CA 1
ATOM 701 C C . ARG A 1 87 ? 20.202 -17.687 -33.827 1.00 58.69 87 ARG A C 1
ATOM 703 O O . ARG A 1 87 ? 19.115 -17.142 -33.963 1.00 58.69 87 ARG A O 1
ATOM 710 N N . ASP A 1 88 ? 20.564 -18.784 -34.484 1.00 61.00 88 ASP A N 1
ATOM 711 C CA . ASP A 1 88 ? 19.667 -19.567 -35.328 1.00 61.00 88 ASP A CA 1
ATOM 712 C C . ASP A 1 88 ? 18.598 -20.231 -34.452 1.00 61.00 88 ASP A C 1
ATOM 714 O O . ASP A 1 88 ? 18.739 -21.377 -34.017 1.00 61.00 88 ASP A O 1
ATOM 718 N N . VAL A 1 89 ? 17.521 -19.511 -34.140 1.00 60.34 89 VAL A N 1
ATOM 719 C CA . VAL A 1 89 ? 16.326 -20.142 -33.584 1.00 60.34 89 VAL A CA 1
ATOM 720 C C . VAL A 1 89 ? 15.685 -20.986 -34.691 1.00 60.34 89 VAL A C 1
ATOM 722 O O . VAL A 1 89 ? 15.373 -20.461 -35.766 1.00 60.34 89 VAL A O 1
ATOM 725 N N . PRO A 1 90 ? 15.503 -22.308 -34.501 1.00 60.38 90 PRO A N 1
ATOM 726 C CA . PRO A 1 90 ? 14.840 -23.126 -35.501 1.00 60.38 90 PRO A CA 1
ATOM 727 C C . PRO A 1 90 ? 13.426 -22.583 -35.699 1.00 60.38 90 PRO A C 1
ATOM 729 O O . PRO A 1 90 ? 12.619 -22.554 -34.771 1.00 60.38 90 PRO A O 1
ATOM 732 N N . VAL A 1 91 ? 13.159 -22.126 -36.925 1.00 62.34 91 VAL A N 1
ATOM 733 C CA . VAL A 1 91 ? 11.887 -21.543 -37.361 1.00 62.34 91 VAL A CA 1
ATOM 734 C C . VAL A 1 91 ? 10.723 -22.355 -36.782 1.00 62.34 91 VAL A C 1
ATOM 736 O O . VAL A 1 91 ? 10.669 -23.567 -37.029 1.00 62.34 91 VAL A O 1
ATOM 739 N N . PRO A 1 92 ? 9.768 -21.746 -36.048 1.00 58.38 92 PRO A N 1
ATOM 740 C CA . PRO A 1 92 ? 8.607 -22.479 -35.581 1.00 58.38 92 PRO A CA 1
ATOM 741 C C . PRO A 1 92 ? 7.883 -23.038 -36.803 1.00 58.38 92 PRO A C 1
ATOM 743 O O . PRO A 1 92 ? 7.381 -22.300 -37.657 1.00 58.38 92 PRO A O 1
ATOM 746 N N . ARG A 1 93 ? 7.893 -24.370 -36.915 1.00 54.53 93 ARG A N 1
ATOM 747 C CA . ARG A 1 93 ? 7.319 -25.128 -38.025 1.00 54.53 93 ARG A CA 1
ATOM 748 C C . ARG A 1 93 ? 5.820 -24.861 -38.049 1.00 54.53 93 ARG A C 1
ATOM 750 O O . ARG A 1 93 ? 5.048 -25.533 -37.372 1.00 54.53 93 ARG A O 1
ATOM 757 N N . ARG A 1 94 ? 5.411 -23.851 -38.819 1.00 56.44 94 ARG A N 1
ATOM 758 C CA . ARG A 1 94 ? 4.014 -23.550 -39.138 1.00 56.44 94 ARG A CA 1
ATOM 759 C C . ARG A 1 94 ? 3.417 -24.837 -39.707 1.00 56.44 94 ARG A C 1
ATOM 761 O O . ARG A 1 94 ? 3.752 -25.234 -40.823 1.00 56.44 94 ARG A O 1
ATOM 768 N N . SER A 1 95 ? 2.618 -25.542 -38.910 1.00 52.06 95 SER A N 1
ATOM 769 C CA . SER A 1 95 ? 2.006 -26.797 -39.326 1.00 52.06 95 SER A CA 1
ATOM 770 C C . SER A 1 95 ? 1.103 -26.504 -40.526 1.00 52.06 95 SER A C 1
ATOM 772 O O . SER A 1 95 ? 0.111 -25.783 -40.442 1.00 52.06 95 SER A O 1
ATOM 774 N N . GLY A 1 96 ? 1.489 -27.023 -41.691 1.00 54.25 96 GLY A N 1
ATOM 775 C CA . GLY A 1 96 ? 0.756 -26.911 -42.952 1.00 54.25 96 GLY A CA 1
ATOM 776 C C . GLY A 1 96 ? -0.526 -27.748 -42.969 1.00 54.25 96 GLY A C 1
ATOM 777 O O . GLY A 1 96 ? -0.780 -28.464 -43.930 1.00 54.25 96 GLY A O 1
ATOM 778 N N . GLN A 1 97 ? -1.327 -27.684 -41.906 1.00 52.25 97 GLN A N 1
ATOM 779 C CA . GLN A 1 97 ? -2.543 -28.475 -41.713 1.00 52.25 97 GLN A CA 1
ATOM 780 C C . GLN A 1 97 ? -3.816 -27.768 -42.213 1.00 52.25 97 GLN A C 1
ATOM 782 O O . GLN A 1 97 ? -4.901 -28.308 -42.058 1.00 52.25 97 GLN A O 1
ATOM 787 N N . SER A 1 98 ? -3.729 -26.602 -42.869 1.00 50.34 98 SER A N 1
ATOM 788 C CA . SER A 1 98 ? -4.916 -25.965 -43.475 1.00 50.34 98 SER A CA 1
ATOM 789 C C . SER A 1 98 ? -5.153 -26.336 -44.945 1.00 50.34 98 SER A C 1
ATOM 791 O O . SER A 1 98 ? -6.269 -26.188 -45.436 1.00 50.34 98 SER A O 1
ATOM 793 N N . LYS A 1 99 ? -4.154 -26.873 -45.664 1.00 51.97 99 LYS A N 1
ATOM 794 C CA . LYS A 1 99 ? -4.318 -27.226 -47.091 1.00 51.97 99 LYS A CA 1
ATOM 795 C C . LYS A 1 99 ? -5.034 -28.561 -47.324 1.00 51.97 99 LYS A C 1
ATOM 797 O O . LYS A 1 99 ? -5.586 -28.770 -48.400 1.00 51.97 99 LYS A O 1
ATOM 802 N N . HIS A 1 100 ? -5.074 -29.449 -46.328 1.00 50.66 100 HIS A N 1
ATOM 803 C CA . HIS A 1 100 ? -5.686 -30.774 -46.485 1.00 50.66 100 HIS A CA 1
ATOM 804 C C . HIS A 1 100 ? -7.213 -30.783 -46.311 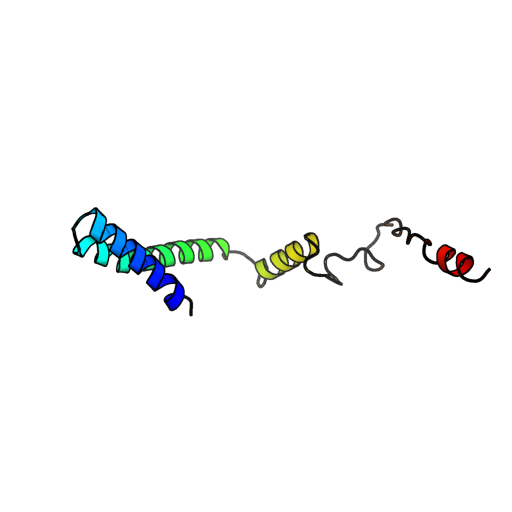1.00 50.66 100 HIS A C 1
ATOM 806 O O . HIS A 1 100 ? -7.874 -31.666 -46.853 1.00 50.66 100 HIS A O 1
ATOM 812 N N . LEU A 1 101 ? -7.780 -29.792 -45.611 1.00 56.12 101 LEU A N 1
ATOM 813 C CA . LEU A 1 101 ? -9.229 -29.693 -45.395 1.00 56.12 101 LEU A CA 1
ATOM 814 C C . LEU A 1 101 ? -9.965 -29.108 -46.608 1.00 56.12 101 LEU A C 1
ATOM 816 O O . LEU A 1 101 ? -11.066 -29.547 -46.917 1.00 56.12 101 LEU A O 1
ATOM 820 N N . VAL A 1 102 ? -9.327 -28.206 -47.364 1.00 57.72 102 VAL A N 1
ATOM 821 C CA . VAL A 1 102 ? -9.914 -27.644 -48.596 1.00 57.72 102 VAL A CA 1
ATOM 822 C C . VAL A 1 102 ? -9.970 -28.683 -49.722 1.00 57.72 102 VAL A C 1
ATOM 824 O O . VAL A 1 102 ? -10.928 -28.708 -50.484 1.00 57.72 102 VAL A O 1
ATOM 827 N N . LYS A 1 103 ? -9.002 -29.609 -49.796 1.00 54.75 103 LYS A N 1
ATOM 828 C CA . LYS A 1 103 ? -8.998 -30.663 -50.828 1.00 54.75 103 LYS A CA 1
ATOM 829 C C . LYS A 1 103 ? -10.044 -31.762 -50.585 1.00 54.75 103 LYS A C 1
ATOM 831 O O . LYS A 1 103 ? -10.417 -32.448 -51.525 1.00 54.75 103 LYS A O 1
ATOM 836 N N . LYS A 1 104 ? -10.520 -31.936 -49.345 1.00 53.00 104 LYS A N 1
ATOM 837 C CA . LYS A 1 104 ? -11.497 -32.982 -48.985 1.00 53.00 104 LYS A CA 1
ATOM 838 C C . LYS A 1 104 ? -12.959 -32.522 -49.083 1.00 53.00 104 LYS A C 1
ATOM 840 O O . LYS A 1 104 ? -13.850 -33.352 -48.998 1.00 53.00 104 LYS A O 1
ATOM 845 N N . ALA A 1 105 ? -13.204 -31.222 -49.254 1.00 56.38 105 ALA A N 1
ATOM 846 C CA . ALA A 1 105 ? -14.548 -30.657 -49.407 1.00 56.38 105 ALA A CA 1
ATOM 847 C C . ALA A 1 105 ? -14.919 -30.342 -50.871 1.00 56.38 105 ALA A C 1
ATOM 849 O O . ALA A 1 105 ? -15.991 -29.802 -51.122 1.00 56.38 105 ALA A O 1
ATOM 850 N N . GLY A 1 106 ? -14.033 -30.641 -51.826 1.00 55.50 106 GLY A N 1
ATOM 851 C CA . GLY A 1 106 ? -14.212 -30.331 -53.249 1.00 55.50 106 GLY A CA 1
ATOM 852 C C . GLY A 1 106 ? -13.836 -31.482 -54.183 1.00 55.50 106 GLY A C 1
ATOM 853 O 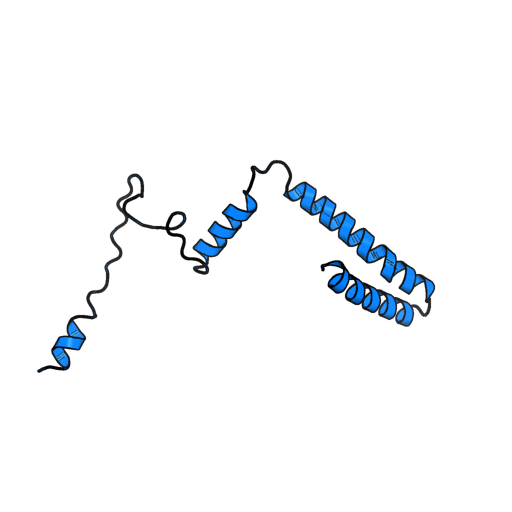O . GLY A 1 106 ? -13.362 -31.220 -55.286 1.00 55.50 106 GLY A O 1
ATOM 854 N N . GLY A 1 107 ? -13.981 -32.728 -53.726 1.00 46.09 107 GLY A N 1
ATOM 855 C CA . GLY A 1 107 ? -13.779 -33.942 -54.517 1.00 46.09 107 GLY A CA 1
ATOM 856 C C . GLY A 1 107 ? -14.889 -34.938 -54.252 1.00 46.09 107 GLY A C 1
ATOM 857 O O . GLY A 1 107 ? -15.223 -35.097 -53.056 1.00 46.09 107 GLY A O 1
#

InterPro domains:
  IPR021877 Protein of unknown function DUF3487 [PF11990] (5-87)

Foldseek 3Di:
DVCVVLLVVLLVVLVVVCVVVVPNVSSVCRSPVVVVVVCVVVVVVVVVVPPPDPPCRVVVVVVLVCCVVVVDPDPPRPDDDDPPPDDPDPPPPPPPPPVVVVVVVPD

Secondary structure (DSSP, 8-state):
-HHHHHHHHHHHHHHHHHHHHS-HHHHHHHHHHHHHHHHHHHHHHHHHHHTT--TTHHHHHHHHHHHHTTSS--TTTS--STTSSS-----------SHHHHHHS--

pLDDT: mean 77.49, std 14.17, range [46.09, 93.62]